Protein AF-A0A4Y9S1J0-F1 (afdb_monomer)

Mean predicted aligned error: 6.36 Å

pLDDT: mean 81.65, std 13.86, range [34.56, 92.62]

Radius of gyration: 12.52 Å; Cα contacts (8 Å, |Δi|>4): 72; chains: 1; bounding box: 30×31×31 Å

Nearest PDB structures (foldseek):
  1faf-assembly1_A  TM=4.846E-01  e=1.482E+00  Alphapolyomavirus muris
  8b6h-assembly1_EC  TM=4.295E-01  e=2.732E+00  Tetrahymena thermophila SB210

Sequence (75 aa):
MLKFGDTIRLSELDVELLRAATGFEPVEIGSVAELIEFVRLAKEHYPGETADCRRRRRSIDGAMKRLTEGESNSN

Structure (mmCIF, N/CA/C/O backbone):
data_AF-A0A4Y9S1J0-F1
#
_entry.id   AF-A0A4Y9S1J0-F1
#
loop_
_atom_site.group_PDB
_atom_site.id
_atom_site.type_symbol
_atom_site.label_atom_id
_atom_site.label_alt_id
_atom_site.label_comp_id
_atom_site.label_asym_id
_atom_site.label_entity_id
_atom_site.label_seq_id
_atom_site.pdbx_PDB_ins_code
_atom_site.Cartn_x
_atom_site.Cartn_y
_atom_site.Cartn_z
_atom_site.occupancy
_atom_site.B_iso_or_equiv
_atom_site.auth_seq_id
_atom_site.auth_comp_id
_atom_site.auth_asym_id
_atom_site.auth_atom_id
_atom_site.pdbx_PDB_model_num
ATOM 1 N N . MET A 1 1 ? -9.316 6.254 5.287 1.00 58.38 1 MET A N 1
ATOM 2 C CA . MET A 1 1 ? -9.097 5.176 6.280 1.00 58.38 1 MET A CA 1
ATOM 3 C C . MET A 1 1 ? -9.551 5.558 7.695 1.00 58.38 1 MET A C 1
ATOM 5 O O . MET A 1 1 ? -9.085 6.555 8.234 1.00 58.38 1 MET A O 1
ATOM 9 N N . LEU A 1 2 ? -10.433 4.762 8.311 1.00 56.56 2 LEU A N 1
ATOM 10 C CA . LEU A 1 2 ? -10.754 4.848 9.748 1.00 56.56 2 LEU A CA 1
ATOM 11 C C . LEU A 1 2 ? -9.877 3.835 10.504 1.00 56.56 2 LEU A C 1
ATOM 13 O O . LEU A 1 2 ? -9.874 2.658 10.142 1.00 56.56 2 LEU A O 1
ATOM 17 N N . LYS A 1 3 ? -9.120 4.282 11.515 1.00 58.28 3 LYS A N 1
ATOM 18 C CA . LYS A 1 3 ? -8.291 3.414 12.374 1.00 58.28 3 LYS A CA 1
ATOM 19 C C . LYS A 1 3 ? -9.047 3.119 13.673 1.00 58.28 3 LYS A C 1
ATOM 21 O O . LYS A 1 3 ? -9.324 4.046 14.431 1.00 58.28 3 LYS A O 1
ATOM 26 N N . PHE A 1 4 ? -9.352 1.851 13.936 1.00 57.06 4 PHE A N 1
ATOM 27 C CA . PHE A 1 4 ? -9.895 1.381 15.213 1.00 57.06 4 PHE A CA 1
ATOM 28 C C . PHE A 1 4 ? -8.864 0.436 15.843 1.00 57.06 4 PHE A C 1
ATOM 30 O O . PHE A 1 4 ? -8.930 -0.777 15.664 1.00 57.06 4 PHE A O 1
ATOM 37 N N . GLY A 1 5 ? -7.859 0.988 16.529 1.00 68.00 5 GLY A N 1
ATOM 38 C CA . GLY A 1 5 ? -6.729 0.184 17.019 1.00 68.00 5 GLY A CA 1
ATOM 39 C C . GLY A 1 5 ? -5.938 -0.456 15.867 1.00 68.00 5 GLY A C 1
ATOM 40 O O . GLY A 1 5 ? -5.607 0.237 14.905 1.00 68.00 5 GLY A O 1
ATOM 41 N N . ASP A 1 6 ? -5.662 -1.762 15.954 1.00 68.44 6 ASP A N 1
ATOM 42 C CA . ASP A 1 6 ? -4.930 -2.536 14.928 1.00 68.44 6 ASP A CA 1
ATOM 43 C C . ASP A 1 6 ? -5.766 -2.833 13.669 1.00 68.44 6 ASP A C 1
ATOM 45 O O . ASP A 1 6 ? -5.233 -3.219 12.624 1.00 68.44 6 ASP A O 1
ATOM 49 N N . THR A 1 7 ? -7.085 -2.645 13.764 1.00 77.56 7 THR A N 1
ATOM 50 C CA . THR A 1 7 ? -8.033 -2.867 12.671 1.00 77.56 7 THR A CA 1
ATOM 51 C C . THR A 1 7 ? -8.175 -1.598 11.835 1.00 77.56 7 THR A C 1
ATOM 53 O O . THR A 1 7 ? -8.355 -0.492 12.359 1.00 77.56 7 THR A O 1
ATOM 56 N N . ILE A 1 8 ? -8.129 -1.755 10.514 1.00 82.25 8 ILE A N 1
ATOM 57 C CA . ILE A 1 8 ? -8.360 -0.675 9.558 1.00 82.25 8 ILE A CA 1
ATOM 58 C C . ILE A 1 8 ? -9.580 -0.978 8.707 1.00 82.25 8 ILE A C 1
ATOM 60 O O . ILE A 1 8 ? -9.887 -2.124 8.393 1.00 82.25 8 ILE A O 1
ATOM 64 N N . ARG A 1 9 ? -10.257 0.086 8.283 1.00 82.19 9 ARG A N 1
ATOM 65 C CA . ARG A 1 9 ? -11.223 0.010 7.194 1.00 82.19 9 ARG A CA 1
ATOM 66 C C . ARG A 1 9 ? -10.731 0.875 6.047 1.00 82.19 9 ARG A C 1
ATOM 68 O O . ARG A 1 9 ? -10.662 2.104 6.179 1.00 82.19 9 ARG A O 1
ATOM 75 N N . LEU A 1 10 ? -10.368 0.216 4.951 1.00 84.19 10 LEU A N 1
ATOM 76 C CA . LEU A 1 10 ? -10.058 0.877 3.692 1.00 84.19 10 LEU A CA 1
ATOM 77 C C . LEU A 1 10 ? -11.360 1.391 3.071 1.00 84.19 10 LEU A C 1
ATOM 79 O O . LEU A 1 10 ? -12.375 0.693 3.057 1.00 84.19 10 LEU A O 1
ATOM 83 N N . SER A 1 11 ? -11.343 2.637 2.611 1.00 86.50 11 SER A N 1
ATOM 84 C CA . SER A 1 11 ? -12.402 3.161 1.748 1.00 86.50 11 SER A CA 1
ATOM 85 C C . SER A 1 11 ? -12.261 2.612 0.324 1.00 86.50 11 SER A C 1
ATOM 87 O O . SER A 1 11 ? -11.205 2.099 -0.042 1.00 86.50 11 SER A O 1
ATOM 89 N N . GLU A 1 12 ? -13.298 2.760 -0.502 1.00 87.38 12 GLU A N 1
ATOM 90 C CA . GLU A 1 12 ? -13.220 2.412 -1.931 1.00 87.38 12 GLU A CA 1
ATOM 91 C C . GLU A 1 12 ? -12.082 3.166 -2.637 1.00 87.38 12 GLU A C 1
ATOM 93 O O . GLU A 1 12 ? -11.350 2.585 -3.433 1.00 87.38 12 GLU A O 1
ATOM 98 N N . LEU A 1 13 ? -11.857 4.430 -2.262 1.00 87.88 13 LEU A N 1
ATOM 99 C CA . LEU A 1 13 ? -10.743 5.232 -2.767 1.00 87.88 13 LEU A CA 1
ATOM 100 C C . LEU A 1 13 ? -9.379 4.666 -2.345 1.00 87.88 13 LEU A C 1
ATOM 102 O O . LEU A 1 13 ? -8.444 4.650 -3.142 1.00 87.88 13 LEU A O 1
ATOM 106 N N . ASP A 1 14 ? -9.259 4.197 -1.099 1.00 87.69 14 ASP A N 1
ATOM 107 C CA . ASP A 1 14 ? -8.027 3.581 -0.592 1.00 87.69 14 ASP A CA 1
ATOM 108 C C . ASP A 1 14 ? -7.708 2.289 -1.375 1.00 87.69 14 ASP A C 1
ATOM 110 O O . ASP A 1 14 ? -6.560 2.055 -1.761 1.00 87.69 14 ASP A O 1
ATOM 114 N N . VAL A 1 15 ? -8.738 1.483 -1.662 1.00 89.50 15 VAL A N 1
ATOM 115 C CA . VAL A 1 15 ? -8.659 0.269 -2.494 1.00 89.50 15 VAL A CA 1
ATOM 116 C C . VAL A 1 15 ? -8.226 0.604 -3.922 1.00 89.50 15 VAL A C 1
ATOM 118 O O . VAL A 1 15 ? -7.293 -0.011 -4.443 1.00 89.50 15 VAL A O 1
ATOM 121 N N . GLU A 1 16 ? -8.835 1.615 -4.543 1.00 90.50 16 GLU A N 1
ATOM 122 C CA . GLU A 1 16 ? -8.488 2.045 -5.900 1.00 90.50 16 GLU A CA 1
ATOM 123 C C . GLU A 1 16 ? -7.044 2.566 -5.986 1.00 90.50 16 GLU A C 1
ATOM 125 O O . GLU A 1 16 ? -6.302 2.205 -6.903 1.00 90.50 16 GLU A O 1
ATOM 130 N N . LEU A 1 17 ? -6.600 3.348 -4.996 1.00 89.19 17 LEU A N 1
ATOM 131 C CA . LEU A 1 17 ? -5.221 3.835 -4.891 1.00 89.19 17 LEU A CA 1
ATOM 132 C C . LEU A 1 17 ? -4.212 2.689 -4.803 1.00 89.19 17 LEU A C 1
ATOM 134 O O . LEU A 1 17 ? -3.201 2.691 -5.516 1.00 89.19 17 LEU A O 1
ATOM 138 N N . LEU A 1 18 ? -4.483 1.701 -3.949 1.00 90.56 18 LEU A N 1
ATOM 139 C CA . LEU A 1 18 ? -3.639 0.517 -3.805 1.00 90.56 18 LEU A CA 1
ATOM 140 C C . LEU A 1 18 ? -3.589 -0.284 -5.101 1.00 90.56 18 LEU A C 1
ATOM 142 O O . LEU A 1 18 ? -2.499 -0.662 -5.539 1.00 90.56 18 LEU A O 1
ATOM 146 N N . ARG A 1 19 ? -4.734 -0.485 -5.756 1.00 92.62 19 ARG A N 1
ATOM 147 C CA . ARG A 1 19 ? -4.810 -1.181 -7.040 1.00 92.62 19 ARG A CA 1
ATOM 148 C C . ARG A 1 19 ? -4.029 -0.456 -8.128 1.00 92.62 19 ARG A C 1
ATOM 150 O O . ARG A 1 19 ? -3.238 -1.077 -8.837 1.00 92.62 19 ARG A O 1
ATOM 157 N N . ALA A 1 20 ? -4.181 0.860 -8.237 1.00 90.19 20 ALA A N 1
ATOM 158 C CA . ALA A 1 20 ? -3.461 1.666 -9.216 1.00 90.19 20 ALA A CA 1
ATOM 159 C C . ALA A 1 20 ? -1.939 1.612 -8.997 1.00 90.19 20 ALA A C 1
ATOM 161 O O . ALA A 1 20 ? -1.171 1.464 -9.957 1.00 90.19 20 ALA A O 1
ATOM 162 N N . ALA A 1 21 ? -1.499 1.689 -7.737 1.00 89.38 21 ALA A N 1
ATOM 163 C CA . ALA A 1 21 ? -0.087 1.698 -7.372 1.00 89.38 21 ALA A CA 1
ATOM 164 C C . ALA A 1 21 ? 0.580 0.324 -7.527 1.00 89.38 21 ALA A C 1
ATOM 166 O O . ALA A 1 21 ? 1.676 0.224 -8.083 1.00 89.38 21 ALA A O 1
ATOM 167 N N . THR A 1 22 ? -0.075 -0.737 -7.056 1.00 90.12 22 THR A N 1
ATOM 168 C CA . THR A 1 22 ? 0.492 -2.093 -7.017 1.00 90.12 22 THR A CA 1
ATOM 169 C C . THR A 1 22 ? 0.235 -2.877 -8.303 1.00 90.12 22 THR A C 1
ATOM 171 O O . THR A 1 22 ? 1.097 -3.638 -8.737 1.00 90.12 22 THR A O 1
ATOM 174 N N . GL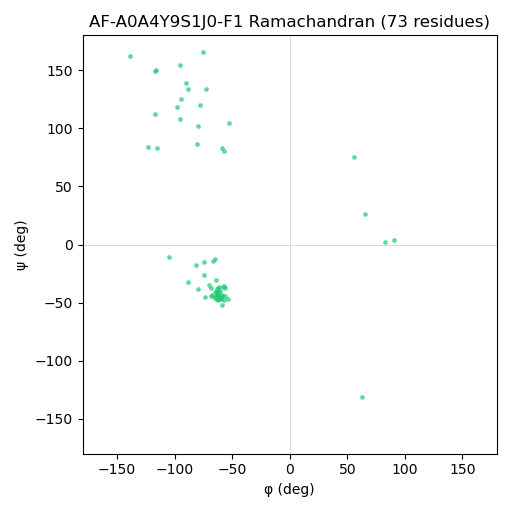Y A 1 23 ? -0.892 -2.630 -8.975 1.00 89.88 23 GLY A N 1
ATOM 175 C CA . GLY A 1 23 ? -1.402 -3.456 -10.073 1.00 89.88 23 GLY A CA 1
ATOM 176 C C . GLY A 1 23 ? -2.186 -4.692 -9.613 1.00 89.88 23 GLY A C 1
ATOM 177 O O . GLY A 1 23 ? -2.620 -5.462 -10.464 1.00 89.88 23 GLY A O 1
ATOM 178 N N . PHE A 1 24 ? -2.373 -4.876 -8.304 1.00 90.31 24 PHE A N 1
ATOM 179 C CA . PHE A 1 24 ? -3.059 -6.024 -7.709 1.00 90.31 24 PHE A CA 1
ATOM 180 C C . PHE A 1 24 ? -4.330 -5.581 -6.985 1.00 90.31 24 PHE A C 1
ATOM 182 O O . PHE A 1 24 ? -4.399 -4.462 -6.482 1.00 90.31 24 PHE A O 1
ATOM 189 N N . GLU A 1 25 ? -5.331 -6.456 -6.929 1.00 89.56 25 GLU A N 1
ATOM 190 C CA . GLU A 1 25 ? -6.564 -6.197 -6.184 1.00 89.56 25 GLU A CA 1
ATOM 191 C C . GLU A 1 25 ? -6.312 -6.414 -4.677 1.00 89.56 25 GLU A C 1
ATOM 193 O O . GLU A 1 25 ? -5.930 -7.522 -4.289 1.00 89.56 25 GLU A O 1
ATOM 198 N N . PRO A 1 26 ? -6.491 -5.394 -3.819 1.00 85.19 26 PRO A N 1
ATOM 199 C CA . PRO A 1 26 ? -6.338 -5.539 -2.376 1.00 85.19 26 PRO A CA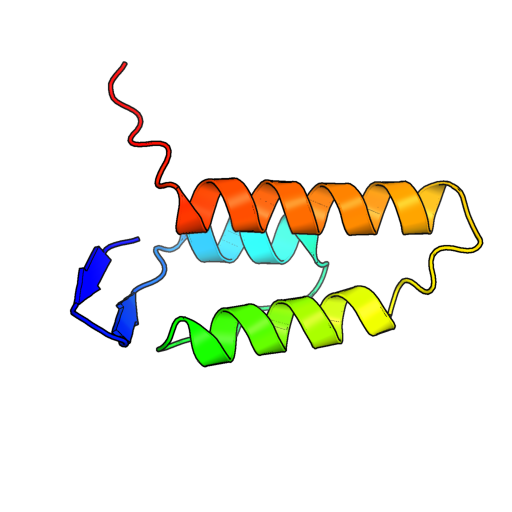 1
ATOM 200 C C . PRO A 1 26 ? -7.616 -6.151 -1.779 1.00 85.19 26 PRO A C 1
ATOM 202 O O . PRO A 1 26 ? -8.526 -5.440 -1.356 1.00 85.19 26 PRO A O 1
ATOM 205 N N . VAL A 1 27 ? -7.701 -7.481 -1.765 1.00 81.69 27 VAL A N 1
ATOM 206 C CA . VAL A 1 27 ? -8.832 -8.212 -1.170 1.00 81.69 27 VAL A CA 1
ATOM 207 C C . VAL A 1 27 ? -8.538 -8.500 0.309 1.00 81.69 27 VAL A C 1
ATOM 209 O O . VAL A 1 27 ? -7.416 -8.855 0.653 1.00 81.69 27 VAL A O 1
ATOM 212 N N . GLU A 1 28 ? -9.542 -8.349 1.177 1.00 80.69 28 GLU A N 1
ATOM 213 C CA . GLU A 1 28 ? -9.516 -8.789 2.591 1.00 80.69 28 GLU A CA 1
ATOM 214 C C . GLU A 1 28 ? -8.511 -8.087 3.532 1.00 80.69 28 GLU A C 1
ATOM 216 O O . GLU A 1 28 ? -8.134 -8.641 4.558 1.00 80.69 28 GLU A O 1
ATOM 221 N N . ILE A 1 29 ? -8.107 -6.843 3.255 1.00 87.31 29 ILE A N 1
ATOM 222 C CA . ILE A 1 29 ? -7.243 -6.084 4.178 1.00 87.31 29 ILE A CA 1
ATOM 223 C C . ILE A 1 29 ? -8.079 -5.495 5.329 1.00 87.31 29 ILE A C 1
ATOM 225 O O . ILE A 1 29 ? -8.749 -4.472 5.161 1.00 87.31 29 ILE A O 1
ATOM 229 N N . GLY A 1 30 ? -8.018 -6.125 6.502 1.00 86.50 30 GLY A N 1
ATOM 230 C CA . GLY A 1 30 ? -8.707 -5.707 7.727 1.00 86.50 30 GLY A CA 1
ATOM 231 C C . GLY A 1 30 ? -7.798 -5.066 8.778 1.00 86.50 30 GLY A C 1
ATOM 232 O O . GLY A 1 30 ? -8.287 -4.480 9.742 1.00 86.50 30 GLY A O 1
ATOM 233 N N . SER A 1 31 ? -6.479 -5.137 8.613 1.00 87.88 31 SER A N 1
ATOM 234 C CA . SER A 1 31 ? -5.496 -4.646 9.583 1.00 87.88 31 SER A CA 1
ATOM 235 C C . SER A 1 31 ? -4.316 -3.924 8.935 1.00 87.88 31 SER A C 1
ATOM 237 O O . SER A 1 31 ? -4.022 -4.073 7.747 1.00 87.88 31 SER A O 1
ATOM 239 N N . VAL A 1 32 ? -3.593 -3.140 9.743 1.00 84.75 32 VAL A N 1
ATOM 240 C CA . VAL A 1 32 ? -2.338 -2.507 9.296 1.00 84.75 32 VAL A CA 1
ATOM 241 C C . VAL A 1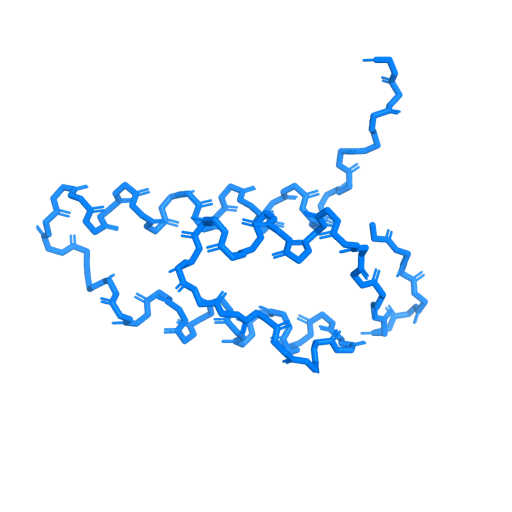 32 ? -1.298 -3.563 8.909 1.00 84.75 32 VAL A C 1
ATOM 243 O O . VAL A 1 32 ? -0.553 -3.365 7.953 1.00 84.75 32 VAL A O 1
ATOM 246 N N . ALA A 1 33 ? -1.253 -4.689 9.626 1.00 87.12 33 ALA A N 1
ATOM 247 C CA . ALA A 1 33 ? -0.317 -5.774 9.350 1.00 87.12 33 ALA A CA 1
ATOM 248 C C . ALA A 1 33 ? -0.570 -6.409 7.974 1.00 87.12 33 ALA A C 1
ATOM 250 O O . ALA A 1 33 ? 0.364 -6.551 7.187 1.00 87.12 33 ALA A O 1
ATOM 251 N N . GLU A 1 34 ? -1.830 -6.707 7.650 1.00 89.94 34 GLU A N 1
ATOM 252 C CA . GLU A 1 34 ? -2.221 -7.223 6.331 1.00 89.94 34 GLU A CA 1
ATOM 253 C C . GLU A 1 34 ? -1.920 -6.219 5.217 1.00 89.94 34 GLU A C 1
ATOM 255 O O . GLU A 1 34 ? -1.455 -6.606 4.149 1.00 89.94 34 GLU A O 1
ATOM 260 N N . LEU A 1 35 ? -2.107 -4.919 5.469 1.00 89.19 35 LEU A N 1
ATOM 261 C CA . LEU A 1 35 ? -1.762 -3.876 4.503 1.00 89.19 35 LEU A CA 1
ATOM 262 C C . LEU A 1 35 ? -0.253 -3.840 4.215 1.00 89.19 35 LEU A C 1
ATOM 264 O O . LEU A 1 35 ? 0.165 -3.734 3.059 1.00 89.19 35 LEU A O 1
ATOM 268 N N . ILE A 1 36 ? 0.570 -3.923 5.264 1.00 89.62 36 ILE A N 1
ATOM 269 C CA . ILE A 1 36 ? 2.032 -3.978 5.138 1.00 89.62 36 ILE A CA 1
ATOM 270 C C . ILE A 1 36 ? 2.445 -5.225 4.354 1.00 89.62 36 ILE A C 1
ATOM 272 O O . ILE A 1 36 ? 3.285 -5.127 3.457 1.00 89.62 36 ILE A O 1
ATOM 276 N N . GLU A 1 37 ? 1.842 -6.372 4.661 1.00 91.81 37 GLU A N 1
ATOM 277 C CA . GLU A 1 37 ? 2.146 -7.640 4.004 1.00 91.81 37 GLU A CA 1
ATOM 278 C C . GLU A 1 37 ? 1.746 -7.627 2.525 1.00 91.81 37 GLU A C 1
ATOM 280 O O . GLU A 1 37 ? 2.559 -7.962 1.663 1.00 91.81 37 GLU A O 1
ATOM 285 N N . PHE A 1 38 ? 0.549 -7.128 2.205 1.00 92.00 38 PHE A N 1
ATOM 286 C CA . PHE A 1 38 ? 0.097 -6.923 0.828 1.00 92.00 38 PHE A CA 1
ATOM 287 C C . PHE A 1 38 ? 1.101 -6.088 0.024 1.00 92.00 38 PHE A C 1
ATOM 289 O O . PHE A 1 38 ? 1.502 -6.459 -1.081 1.00 92.00 38 PHE A O 1
ATOM 296 N N . VAL A 1 39 ? 1.572 -4.975 0.590 1.00 91.00 39 VAL A N 1
ATOM 297 C CA . VAL A 1 39 ? 2.559 -4.116 -0.072 1.00 91.00 39 VAL A CA 1
ATOM 298 C C . VAL A 1 39 ? 3.926 -4.775 -0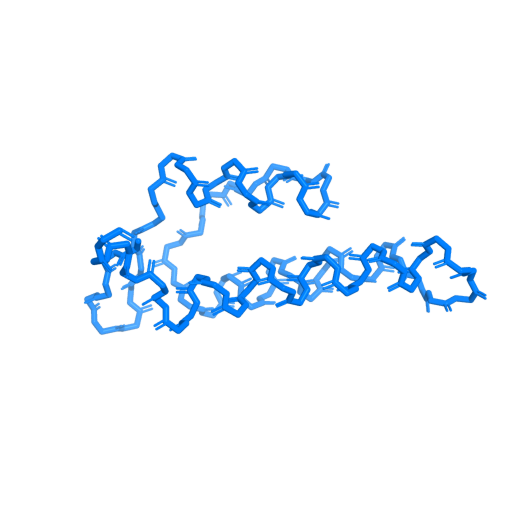.202 1.00 91.00 39 VAL A C 1
ATOM 300 O O . VAL A 1 39 ? 4.604 -4.574 -1.216 1.00 91.00 39 VAL A O 1
ATOM 303 N N . ARG A 1 40 ? 4.351 -5.547 0.799 1.00 92.06 40 ARG A N 1
ATOM 304 C CA . ARG A 1 40 ? 5.599 -6.311 0.742 1.00 92.06 40 ARG A CA 1
ATOM 305 C C . ARG A 1 40 ? 5.568 -7.274 -0.443 1.00 92.06 40 ARG A C 1
ATOM 307 O O . ARG A 1 40 ? 6.456 -7.190 -1.291 1.00 92.06 40 ARG A O 1
ATOM 314 N N . LEU A 1 41 ? 4.516 -8.085 -0.548 1.00 91.62 41 LEU A N 1
ATOM 315 C CA . LEU A 1 41 ? 4.308 -9.033 -1.646 1.00 91.62 41 LEU A CA 1
ATOM 316 C C . LEU A 1 41 ? 4.221 -8.316 -3.000 1.00 91.62 41 LEU A C 1
ATOM 318 O O . LEU A 1 41 ? 4.913 -8.683 -3.947 1.00 91.62 41 LEU A O 1
ATOM 322 N N . ALA A 1 42 ? 3.473 -7.212 -3.086 1.00 90.94 42 ALA A N 1
ATOM 323 C CA . ALA A 1 42 ? 3.383 -6.422 -4.313 1.00 90.94 42 ALA A CA 1
ATOM 324 C C . ALA A 1 42 ? 4.755 -5.915 -4.797 1.00 90.94 42 ALA A C 1
ATOM 326 O O . ALA A 1 42 ? 5.007 -5.861 -5.999 1.00 90.94 42 ALA A O 1
ATOM 327 N N . LYS A 1 43 ? 5.663 -5.548 -3.883 1.00 89.12 43 LYS A N 1
ATOM 328 C CA . LYS A 1 43 ? 7.022 -5.094 -4.226 1.00 89.12 43 LYS A CA 1
ATOM 329 C C . LYS A 1 43 ? 7.948 -6.222 -4.668 1.00 89.12 43 LYS A C 1
ATOM 331 O O . LYS A 1 43 ? 8.888 -5.938 -5.410 1.00 89.12 43 LYS A O 1
ATOM 336 N N . GLU A 1 44 ? 7.718 -7.460 -4.241 1.00 90.75 44 GLU A N 1
ATOM 337 C CA . GLU A 1 44 ? 8.505 -8.619 -4.688 1.00 90.75 44 GLU A CA 1
ATOM 338 C C . GLU A 1 44 ? 8.335 -8.875 -6.189 1.00 90.75 44 GLU A C 1
ATOM 340 O O . GLU A 1 44 ? 9.298 -9.239 -6.860 1.00 90.75 44 GLU A O 1
ATOM 345 N N . HIS A 1 45 ? 7.168 -8.546 -6.755 1.00 88.31 45 HIS A N 1
ATOM 346 C CA . HIS A 1 45 ? 6.941 -8.580 -8.204 1.00 88.31 45 HIS A CA 1
ATOM 347 C C . HIS A 1 45 ? 7.760 -7.542 -8.992 1.00 88.31 45 HIS A C 1
ATOM 349 O O . HIS A 1 45 ? 7.877 -7.646 -10.213 1.00 88.31 45 HIS A O 1
ATOM 355 N N . TYR A 1 46 ? 8.349 -6.549 -8.318 1.00 85.12 46 TYR A N 1
ATOM 356 C CA . TYR A 1 46 ? 9.149 -5.492 -8.935 1.00 85.12 46 TYR A CA 1
ATOM 357 C C . TYR A 1 46 ? 10.559 -5.466 -8.311 1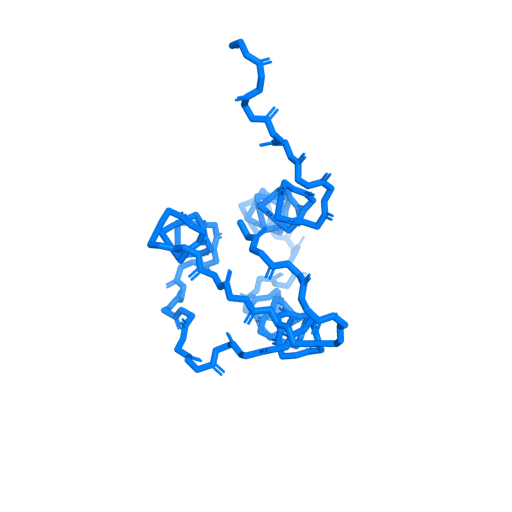.00 85.12 46 TYR A C 1
ATOM 359 O O . TYR A 1 46 ? 10.820 -4.649 -7.420 1.00 85.12 46 TYR A O 1
ATOM 367 N N . PRO A 1 47 ? 11.511 -6.304 -8.769 1.00 77.12 47 PRO A N 1
ATOM 368 C CA . PRO A 1 47 ? 12.818 -6.496 -8.118 1.00 77.12 47 PRO A CA 1
ATOM 369 C C . PRO A 1 47 ? 13.732 -5.254 -8.119 1.00 77.12 47 PRO A C 1
ATOM 371 O O . PRO A 1 47 ? 14.687 -5.185 -7.354 1.00 77.12 47 PRO A O 1
ATOM 374 N N . GLY A 1 48 ? 13.413 -4.212 -8.898 1.00 76.88 48 GLY A N 1
ATOM 375 C CA . GLY A 1 48 ? 14.083 -2.901 -8.818 1.00 76.88 48 GLY A CA 1
ATOM 376 C C . GLY A 1 48 ? 15.304 -2.730 -9.729 1.00 76.88 48 GLY A C 1
ATOM 377 O O . GLY A 1 48 ? 15.941 -1.674 -9.705 1.00 76.88 48 GLY A O 1
ATOM 378 N N . GLU A 1 49 ? 15.602 -3.723 -10.564 1.00 81.81 49 GLU A N 1
ATOM 379 C CA . GLU A 1 49 ? 16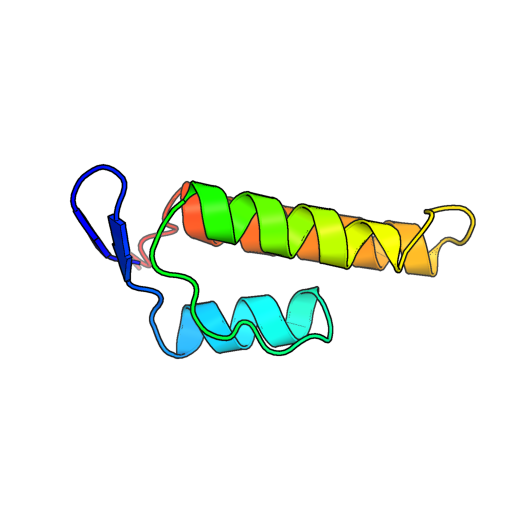.720 -3.694 -11.516 1.00 81.81 49 GLU A CA 1
ATOM 380 C C . GLU A 1 49 ? 16.479 -2.693 -12.658 1.00 81.81 49 GLU A C 1
ATOM 382 O O . GLU A 1 49 ? 17.395 -1.988 -13.085 1.00 81.81 49 GLU A O 1
ATOM 387 N N . THR A 1 50 ? 15.223 -2.537 -13.089 1.00 88.88 50 THR A N 1
ATOM 388 C CA . THR A 1 50 ? 14.836 -1.579 -14.133 1.00 88.88 50 THR A CA 1
ATOM 389 C C . THR A 1 50 ? 14.344 -0.249 -13.556 1.00 88.88 50 THR A C 1
ATOM 391 O O . THR A 1 50 ? 13.831 -0.165 -12.433 1.00 88.88 50 THR A O 1
ATOM 394 N N . ALA A 1 51 ? 14.470 0.826 -14.344 1.00 86.81 51 ALA A N 1
ATOM 395 C CA . ALA A 1 51 ? 13.942 2.143 -13.984 1.00 86.81 51 ALA A CA 1
ATOM 396 C C . ALA A 1 51 ? 12.426 2.108 -13.715 1.00 86.81 51 ALA A C 1
ATOM 398 O O . ALA A 1 51 ? 11.959 2.767 -12.781 1.00 86.81 51 ALA A O 1
ATOM 399 N N . ASP A 1 52 ? 11.694 1.285 -14.466 1.00 86.50 52 ASP A N 1
ATOM 400 C CA . ASP A 1 52 ? 10.254 1.089 -14.306 1.00 86.50 52 ASP A CA 1
ATOM 401 C C . ASP A 1 52 ? 9.911 0.372 -13.004 1.00 86.50 52 ASP A C 1
ATOM 403 O O . ASP A 1 52 ? 9.047 0.846 -12.267 1.00 86.50 52 ASP A O 1
ATOM 407 N N . CYS A 1 53 ? 10.642 -0.690 -12.641 1.00 86.31 53 CYS A N 1
ATOM 408 C CA . CYS A 1 53 ? 10.461 -1.345 -11.343 1.00 86.31 53 CYS A CA 1
ATOM 409 C C . CYS A 1 53 ? 10.696 -0.363 -10.192 1.00 86.31 53 CYS A C 1
ATOM 411 O O . CYS A 1 53 ? 9.904 -0.295 -9.253 1.00 86.31 53 CYS A O 1
ATOM 413 N N . ARG A 1 54 ? 11.754 0.458 -10.271 1.00 88.25 54 ARG A N 1
ATOM 414 C CA . ARG A 1 54 ? 12.023 1.493 -9.259 1.00 88.25 54 ARG A CA 1
ATOM 415 C C . ARG A 1 54 ? 10.914 2.539 -9.196 1.00 88.25 54 ARG A C 1
ATOM 417 O O . ARG A 1 54 ? 10.545 2.964 -8.103 1.00 88.25 54 ARG A O 1
ATOM 424 N N . ARG A 1 55 ? 10.376 2.961 -10.346 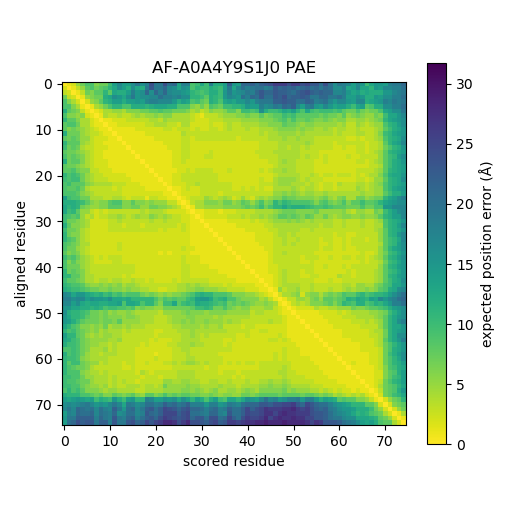1.00 88.62 55 ARG A N 1
ATOM 425 C CA . ARG A 1 55 ? 9.231 3.881 -10.406 1.00 88.62 55 ARG A CA 1
ATOM 426 C C . ARG A 1 55 ? 8.003 3.253 -9.745 1.00 88.62 55 ARG A C 1
ATOM 428 O O . ARG A 1 55 ? 7.391 3.910 -8.912 1.00 88.62 55 ARG A O 1
ATOM 435 N N . ARG A 1 56 ? 7.699 1.989 -10.049 1.00 87.94 56 ARG A N 1
ATOM 436 C CA . ARG A 1 56 ? 6.555 1.265 -9.484 1.00 87.94 56 ARG A CA 1
ATOM 437 C C . ARG A 1 56 ? 6.670 1.105 -7.969 1.00 87.94 56 ARG A C 1
ATOM 439 O O . ARG A 1 56 ? 5.739 1.463 -7.259 1.00 87.94 56 ARG A O 1
AT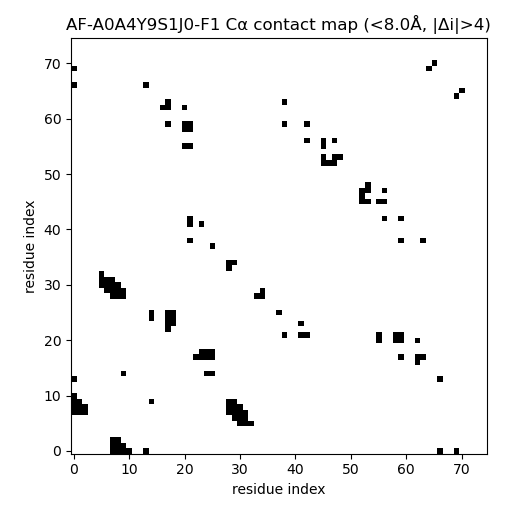OM 446 N N . ARG A 1 57 ? 7.836 0.690 -7.459 1.00 90.88 57 ARG A N 1
ATOM 447 C CA . ARG A 1 57 ? 8.096 0.606 -6.008 1.00 90.88 57 ARG A CA 1
ATOM 448 C C . ARG A 1 57 ? 7.864 1.947 -5.306 1.00 90.88 57 ARG A C 1
ATOM 450 O O . ARG A 1 57 ? 7.176 1.972 -4.295 1.00 90.88 57 ARG A O 1
ATOM 457 N N . ARG A 1 58 ? 8.342 3.060 -5.884 1.00 90.06 58 ARG A N 1
ATOM 458 C CA . ARG A 1 58 ? 8.088 4.409 -5.344 1.00 90.06 58 ARG A CA 1
ATOM 459 C C . ARG A 1 58 ? 6.608 4.794 -5.355 1.00 90.06 58 ARG A C 1
ATOM 461 O O . ARG A 1 58 ? 6.154 5.434 -4.416 1.00 90.06 58 ARG A O 1
ATOM 468 N N . SER A 1 59 ? 5.855 4.422 -6.393 1.00 89.94 59 SER A N 1
ATOM 469 C CA . SER A 1 59 ? 4.402 4.643 -6.425 1.00 89.94 59 SER A CA 1
ATOM 470 C C . SER A 1 59 ? 3.692 3.882 -5.305 1.00 89.94 59 SER A C 1
ATOM 472 O O . SER A 1 59 ? 2.815 4.446 -4.657 1.00 89.94 59 SER A O 1
ATOM 474 N N . ILE A 1 60 ? 4.107 2.640 -5.037 1.00 90.50 60 ILE A N 1
ATOM 475 C CA . ILE A 1 60 ? 3.586 1.833 -3.926 1.00 90.50 60 ILE A CA 1
ATOM 476 C C . ILE A 1 60 ? 3.926 2.480 -2.574 1.00 90.50 60 ILE A C 1
ATOM 478 O O . ILE A 1 60 ? 3.048 2.612 -1.725 1.00 90.50 60 ILE A O 1
ATOM 482 N N . ASP A 1 61 ? 5.168 2.940 -2.386 1.00 90.19 61 ASP A N 1
ATOM 483 C CA . ASP A 1 61 ? 5.582 3.669 -1.176 1.00 90.19 61 ASP A CA 1
ATOM 484 C C . ASP A 1 61 ? 4.758 4.945 -0.962 1.00 90.19 61 ASP A C 1
ATOM 486 O O . ASP A 1 61 ? 4.310 5.221 0.149 1.00 90.19 61 ASP A O 1
ATOM 490 N N . GLY A 1 62 ? 4.518 5.705 -2.034 1.00 88.81 62 GLY A N 1
ATOM 491 C CA . GLY A 1 62 ? 3.698 6.912 -1.993 1.00 88.81 62 GLY A CA 1
ATOM 492 C C . GLY A 1 62 ? 2.248 6.625 -1.608 1.00 88.81 62 GLY A C 1
ATOM 493 O O . GLY A 1 62 ? 1.701 7.317 -0.753 1.00 88.81 62 GLY A O 1
ATOM 494 N N . ALA A 1 63 ? 1.637 5.587 -2.185 1.00 87.38 63 ALA A N 1
ATOM 495 C CA . ALA A 1 63 ? 0.280 5.175 -1.828 1.00 87.38 63 ALA A CA 1
ATOM 496 C C . ALA A 1 63 ? 0.191 4.771 -0.349 1.00 87.38 63 ALA A C 1
ATOM 498 O O . ALA A 1 63 ? -0.683 5.254 0.366 1.00 87.38 63 ALA A O 1
ATOM 499 N N . MET A 1 64 ? 1.148 3.973 0.135 1.00 86.62 64 MET A N 1
ATOM 500 C CA . MET A 1 64 ? 1.208 3.585 1.545 1.00 86.62 64 MET A CA 1
ATOM 501 C C . MET A 1 64 ? 1.333 4.772 2.479 1.00 86.62 64 MET A C 1
ATOM 503 O O . MET A 1 64 ? 0.595 4.853 3.454 1.00 86.62 64 MET A O 1
ATOM 507 N N . LYS A 1 65 ? 2.224 5.713 2.160 1.00 86.06 65 LYS A N 1
ATOM 508 C CA . LYS A 1 65 ? 2.421 6.914 2.965 1.00 86.06 65 LYS A CA 1
ATOM 509 C C . LYS A 1 65 ? 1.113 7.695 3.122 1.00 86.06 65 LYS A C 1
ATOM 511 O O . LYS A 1 65 ? 0.733 8.013 4.246 1.00 86.06 65 LYS A O 1
ATOM 516 N N . ARG A 1 66 ? 0.384 7.919 2.021 1.00 84.12 66 ARG A N 1
ATOM 517 C CA . ARG A 1 66 ? -0.913 8.626 2.029 1.00 84.12 66 ARG A CA 1
ATOM 518 C C . ARG A 1 66 ? -1.959 7.917 2.887 1.00 84.12 66 ARG A C 1
ATOM 520 O O . ARG A 1 66 ? -2.679 8.577 3.633 1.00 84.12 66 ARG A O 1
ATOM 527 N N . LEU A 1 67 ? -1.997 6.585 2.836 1.00 80.88 67 LEU A N 1
ATOM 528 C CA . LEU A 1 67 ? -2.896 5.769 3.656 1.00 80.88 67 LEU A CA 1
ATOM 529 C C . LEU A 1 67 ? -2.539 5.832 5.143 1.00 80.88 67 LEU A C 1
ATOM 531 O O . LEU A 1 67 ? -3.421 5.961 5.990 1.00 80.88 67 LEU A O 1
ATOM 535 N N . THR A 1 68 ? -1.251 5.749 5.484 1.00 78.44 68 THR A N 1
ATOM 536 C CA . THR A 1 68 ? -0.801 5.677 6.880 1.00 78.44 68 THR A CA 1
ATOM 537 C C . THR A 1 68 ? -0.783 7.025 7.583 1.00 78.44 68 THR A C 1
ATOM 539 O O . THR A 1 68 ? -1.125 7.080 8.769 1.00 78.44 68 THR A O 1
ATOM 542 N N . GLU A 1 69 ? -0.390 8.082 6.873 1.00 77.56 69 GLU A N 1
ATOM 543 C CA . GLU A 1 69 ? -0.307 9.444 7.406 1.00 77.56 69 GLU A CA 1
ATOM 544 C C . GLU A 1 69 ? -1.666 10.133 7.401 1.00 77.56 69 GLU A C 1
ATOM 546 O O . GLU A 1 69 ? -1.853 11.083 8.153 1.00 77.56 69 GLU A O 1
ATOM 551 N N . GLY A 1 70 ? -2.626 9.615 6.624 1.00 61.16 70 GLY A N 1
ATOM 552 C CA . G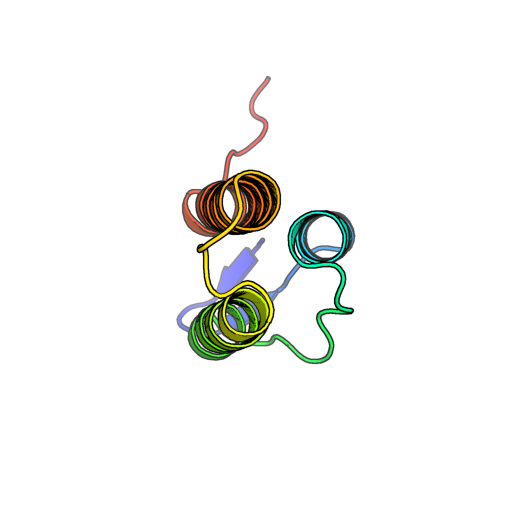LY A 1 70 ? -3.932 10.224 6.482 1.00 61.16 70 GLY A CA 1
ATOM 553 C C . GLY A 1 70 ? -3.758 11.658 6.017 1.00 61.16 70 GLY A C 1
ATOM 554 O O . GLY A 1 70 ? -3.956 12.575 6.815 1.00 61.16 70 GLY A O 1
ATOM 555 N N . GLU A 1 71 ? -3.425 11.858 4.735 1.00 49.75 71 GLU A N 1
ATOM 556 C CA . GLU A 1 71 ? -3.808 13.109 4.074 1.00 49.75 71 GLU A CA 1
ATOM 557 C C . GLU A 1 71 ? -5.335 13.194 4.163 1.00 49.75 71 GLU A C 1
ATOM 559 O O . GLU A 1 71 ? -6.090 12.771 3.291 1.00 49.75 71 GLU A O 1
ATOM 564 N N . SER A 1 72 ? -5.780 13.684 5.315 1.00 43.78 72 SER A N 1
ATOM 565 C CA . SER A 1 72 ? -7.025 14.373 5.497 1.00 43.78 72 SER A CA 1
ATOM 566 C C . SER A 1 72 ? -6.960 15.456 4.442 1.00 43.78 72 SER A C 1
ATOM 568 O O . SER A 1 72 ? -6.194 16.409 4.585 1.00 43.78 72 SER A O 1
ATOM 570 N N . ASN A 1 73 ? -7.707 15.274 3.357 1.00 39.38 73 ASN A N 1
ATOM 571 C CA . ASN A 1 73 ? -8.194 16.395 2.573 1.00 39.38 73 ASN A CA 1
ATOM 572 C C . ASN A 1 73 ? -8.996 17.287 3.533 1.00 39.38 73 ASN A C 1
ATOM 574 O O . ASN A 1 73 ? -10.214 17.188 3.640 1.00 39.38 73 ASN A O 1
ATOM 578 N N . SER A 1 74 ? -8.280 18.105 4.295 1.00 37.84 74 SER A N 1
ATOM 579 C CA . SER A 1 74 ? -8.740 19.393 4.761 1.00 37.84 74 SER A CA 1
ATOM 580 C C . SER A 1 74 ? -8.182 20.384 3.746 1.00 37.84 74 SER A C 1
ATOM 582 O O . SER A 1 74 ? -6.976 20.628 3.739 1.00 37.84 74 SER A O 1
ATOM 584 N N . ASN A 1 75 ? -9.098 20.916 2.932 1.00 34.56 75 ASN A N 1
ATOM 585 C CA . ASN A 1 75 ? -8.960 21.861 1.813 1.00 34.56 75 ASN A CA 1
ATOM 586 C C . ASN A 1 75 ? -8.597 21.296 0.441 1.00 34.56 75 ASN A C 1
ATOM 588 O O . ASN A 1 75 ? -7.398 21.128 0.139 1.00 34.56 75 ASN A O 1
#

Foldseek 3Di:
DDDDDQFDDQDPVLQVLQCVLLVDGLPPRGGPVSLVVSLVVSLVVLVPPDPVSVVSNVSSVVSVCCVVVPPPPPD

Solvent-accessible surface area (backbone atoms only — not comparable to full-atom values): 4350 Å² total; per-residue (Å²): 111,56,75,62,81,70,36,38,44,68,42,73,65,54,42,51,46,45,24,71,34,57,73,47,84,78,74,88,56,50,28,59,66,50,48,53,49,52,52,52,57,49,41,64,79,36,85,46,87,46,74,64,29,44,50,42,49,49,40,35,51,52,46,51,48,46,63,72,69,51,75,67,84,76,128

Secondary structure (DSSP, 8-state):
-EEETTEEE--HHHHHHHHHHHSS---S--BHHHHHHHHHHHHHT--SSSHHHHHHHHHHHHHHHHHHHT-----

Organism: NCBI:txid2561931